Protein AF-A0A9E2MD10-F1 (afdb_monomer_lite)

Sequence (176 aa):
MKQNTCPLCGSKELKKFKKQSSDRITLGEKFFFEEVYFKCLVCHEAFDLLGETDRNYRIAEKKAQKKFVKKTIEELNKKNISMSFFERVFELPIRTLSRWKSGDFSFVSLALLRIVKTYPWLTDVAEHKFEEEFARDVLIQKVDHDVINTKAYNETSSIDYFFDSGREGGYQTVNG

pLDDT: mean 84.13, std 20.32, range [29.89, 97.5]

Radius of gyration: 29.65 Å; chains: 1; bounding box: 105×57×56 Å

Foldseek 3Di:
DPQQADPPPRDNQKDKDKDKDWDDDVVWDIWIFIDIWIAHPPPRDIDDSPCRRVVRVVVRVLVRLLVVLLVLQVVCVVVVCHPVLVCVLQVHPPCPSVCSNVSNDDPVRSVVSSVCSVPVCVSVCSNVVVDPVVVVVSVVVVVVVVVVVVVVVVVVVVPPPPDDDDDDDDDDDDDD

Structure (mmCIF, N/CA/C/O backbone):
data_AF-A0A9E2MD10-F1
#
_entry.id   AF-A0A9E2MD10-F1
#
loop_
_atom_site.group_PDB
_atom_site.id
_atom_site.type_symbol
_atom_site.label_atom_id
_atom_site.label_alt_id
_atom_site.label_comp_id
_atom_site.label_asym_id
_atom_site.label_entity_id
_atom_site.label_seq_id
_atom_site.pdbx_PDB_ins_code
_atom_site.Cartn_x
_atom_site.Cartn_y
_atom_site.Cartn_z
_atom_site.occupancy
_atom_site.B_iso_or_equiv
_atom_site.auth_seq_id
_atom_site.auth_comp_id
_atom_site.auth_asym_id
_atom_site.auth_atom_id
_atom_site.pdbx_PDB_model_num
ATOM 1 N N . MET A 1 1 ? -33.630 -1.429 13.714 1.00 46.69 1 MET A N 1
ATOM 2 C CA . MET A 1 1 ? -33.406 -2.699 14.448 1.00 46.69 1 MET A CA 1
ATOM 3 C C . MET A 1 1 ? -32.969 -2.372 15.870 1.00 46.69 1 MET A C 1
ATOM 5 O O . MET A 1 1 ? -32.236 -1.407 16.036 1.00 46.69 1 MET A O 1
ATOM 9 N N . LYS A 1 2 ? -33.475 -3.084 16.890 1.00 48.53 2 LYS A N 1
ATOM 10 C CA . LYS A 1 2 ? -33.201 -2.795 18.313 1.00 48.53 2 LYS A CA 1
ATOM 11 C C . LYS A 1 2 ? -31.701 -2.975 18.594 1.00 48.53 2 LYS A C 1
ATOM 13 O O . LYS A 1 2 ? -31.210 -4.092 18.611 1.00 48.53 2 LYS A O 1
ATOM 18 N N . GLN A 1 3 ? -30.988 -1.867 18.781 1.00 63.81 3 GLN A N 1
ATOM 19 C CA . GLN A 1 3 ? -29.521 -1.783 18.737 1.00 63.81 3 GLN A CA 1
ATOM 20 C C . GLN A 1 3 ? -28.767 -2.369 19.946 1.00 63.81 3 GLN A C 1
ATOM 22 O O . GLN A 1 3 ? -27.575 -2.146 20.029 1.00 63.81 3 GLN A O 1
ATOM 27 N N . ASN A 1 4 ? -29.397 -3.111 20.866 1.00 77.19 4 ASN A N 1
ATOM 28 C CA . ASN A 1 4 ? -28.750 -3.585 22.106 1.00 77.19 4 ASN A CA 1
ATOM 29 C C . ASN A 1 4 ? -29.278 -4.962 22.566 1.00 77.19 4 ASN A C 1
ATOM 31 O O . ASN A 1 4 ? -29.589 -5.155 23.741 1.00 77.19 4 ASN A O 1
ATOM 35 N N . THR A 1 5 ? -29.457 -5.916 21.652 1.00 89.88 5 THR A N 1
ATOM 36 C CA . THR A 1 5 ? -29.864 -7.291 22.003 1.00 89.88 5 THR A CA 1
ATOM 37 C C . THR A 1 5 ? -28.933 -8.308 21.369 1.00 89.88 5 THR A C 1
ATOM 39 O O . THR A 1 5 ? -28.502 -8.126 20.233 1.00 89.88 5 THR A O 1
ATOM 42 N N . CYS A 1 6 ? -28.649 -9.391 22.089 1.00 89.69 6 CYS A N 1
ATOM 43 C CA . CYS A 1 6 ? -27.896 -10.520 21.569 1.00 89.69 6 CYS A CA 1
ATOM 44 C C . CYS A 1 6 ? -28.627 -11.129 20.359 1.00 89.69 6 CYS A C 1
ATOM 46 O O . CYS A 1 6 ? -29.810 -11.456 20.488 1.00 89.69 6 CYS A O 1
ATOM 48 N N . PRO A 1 7 ? -27.951 -11.322 19.213 1.00 89.56 7 PRO A N 1
ATOM 49 C CA . PRO A 1 7 ? -28.573 -11.884 18.019 1.00 89.56 7 PRO A CA 1
ATOM 50 C C . PRO A 1 7 ? -28.932 -13.371 18.160 1.00 89.56 7 PRO A C 1
ATOM 52 O O . PRO A 1 7 ? -29.776 -13.846 17.411 1.00 89.56 7 PRO A O 1
ATOM 55 N N . LEU A 1 8 ? -28.334 -14.099 19.113 1.00 91.81 8 LEU A N 1
ATOM 56 C CA . LEU A 1 8 ? -28.617 -15.524 19.332 1.00 91.81 8 LEU A CA 1
ATOM 57 C C . LEU A 1 8 ? -29.720 -15.781 20.357 1.00 91.81 8 LEU A C 1
ATOM 59 O O . LEU A 1 8 ? -30.628 -16.557 20.089 1.00 91.81 8 LEU A O 1
ATOM 63 N N . CYS A 1 9 ? -29.644 -15.159 21.536 1.00 92.69 9 CYS A N 1
ATOM 64 C CA . CYS A 1 9 ? -30.574 -15.450 22.636 1.00 92.69 9 CYS A CA 1
ATOM 65 C C . CYS A 1 9 ? -31.560 -14.313 22.940 1.00 92.69 9 CYS A C 1
ATOM 67 O O . CYS A 1 9 ? -32.403 -14.450 23.822 1.00 92.69 9 CYS A O 1
ATOM 69 N N . GLY A 1 10 ? -31.441 -13.161 22.272 1.00 90.75 10 GLY A N 1
ATOM 70 C CA . GLY A 1 10 ? -32.307 -11.998 22.496 1.00 90.75 10 GLY A CA 1
ATOM 71 C C . GLY A 1 10 ? -32.056 -11.226 23.799 1.00 90.75 10 GLY A C 1
ATOM 72 O O . GLY A 1 10 ? -32.697 -10.196 24.019 1.00 90.75 10 GLY A O 1
ATOM 73 N N . SER A 1 11 ? -31.122 -11.665 24.654 1.00 91.88 11 SER A N 1
ATOM 74 C CA . SER A 1 11 ? -30.796 -10.982 25.915 1.00 91.88 11 SER A CA 1
ATOM 75 C C . SER A 1 11 ? -30.250 -9.567 25.690 1.00 91.88 11 SER A C 1
ATOM 77 O O . SER A 1 11 ? -29.524 -9.311 24.729 1.00 91.88 11 SER A O 1
ATOM 79 N N . LYS A 1 12 ? -30.566 -8.646 26.606 1.00 91.56 12 LYS A N 1
ATOM 80 C CA . LYS A 1 12 ? -30.019 -7.275 26.641 1.00 91.56 12 LYS A CA 1
ATOM 81 C C . LYS A 1 12 ? -28.730 -7.163 27.457 1.00 91.56 12 LYS A C 1
ATOM 83 O O . LYS A 1 12 ? -28.108 -6.105 27.476 1.00 91.56 12 LYS A O 1
ATOM 88 N N . GLU A 1 13 ? -28.332 -8.233 28.137 1.00 92.88 13 GLU A N 1
ATOM 89 C CA . GLU A 1 13 ? -27.143 -8.251 28.984 1.00 92.88 13 GLU A CA 1
ATOM 90 C C . GLU A 1 13 ? -25.888 -8.429 28.127 1.00 92.88 13 GLU A C 1
ATOM 92 O O . GLU A 1 13 ? -25.393 -9.539 27.915 1.00 92.88 13 GLU A O 1
ATOM 97 N N . LEU A 1 14 ? -25.402 -7.314 27.584 1.00 92.44 14 LEU A N 1
ATOM 98 C CA . LEU A 1 14 ? -24.211 -7.248 26.746 1.00 92.44 14 LEU A CA 1
ATOM 99 C C . LEU A 1 14 ? -23.111 -6.462 27.454 1.00 92.44 14 LEU A C 1
ATOM 101 O O . LEU A 1 14 ? -23.354 -5.388 28.004 1.00 92.44 14 LEU A O 1
ATOM 105 N N . LYS A 1 15 ? -21.876 -6.962 27.382 1.00 93.31 15 LYS A N 1
ATOM 106 C CA . LYS A 1 15 ? -20.685 -6.250 27.855 1.00 93.31 15 LYS A CA 1
ATOM 107 C C . LYS A 1 15 ? -19.740 -5.988 26.687 1.00 93.31 15 LYS A C 1
ATOM 109 O O . LYS A 1 15 ? -19.416 -6.909 25.941 1.00 93.31 15 LYS A O 1
ATOM 114 N N . LYS A 1 16 ? -19.310 -4.733 26.530 1.00 93.06 16 LYS A N 1
ATOM 115 C CA . LYS A 1 16 ? -18.347 -4.310 25.503 1.00 93.06 16 LYS A CA 1
ATOM 116 C C . LYS A 1 16 ? -16.923 -4.641 25.951 1.00 93.06 16 LYS A C 1
ATOM 118 O O . LYS A 1 16 ? -16.549 -4.356 27.088 1.00 93.06 16 LYS A O 1
ATOM 123 N N . PHE A 1 17 ? -16.137 -5.196 25.041 1.00 93.69 17 PHE A N 1
ATOM 124 C CA . PHE A 1 17 ? -14.723 -5.496 25.214 1.00 93.69 17 PHE A CA 1
ATOM 125 C C . PHE A 1 17 ? -13.910 -4.812 24.121 1.00 93.69 17 PHE A C 1
ATOM 127 O O . PHE A 1 17 ? -14.398 -4.556 23.018 1.00 93.69 17 PHE A O 1
ATOM 134 N N . LYS A 1 18 ? -12.662 -4.506 24.466 1.00 95.50 18 LYS A N 1
ATOM 135 C CA . LYS A 1 18 ? -11.672 -3.912 23.576 1.00 95.50 18 LYS A CA 1
ATOM 136 C C . LYS A 1 18 ? -10.390 -4.711 23.690 1.00 95.50 18 LYS A C 1
ATOM 138 O O . LYS A 1 18 ? -9.976 -5.046 24.801 1.00 95.50 18 LYS A O 1
ATOM 143 N N . LYS A 1 19 ? -9.764 -5.003 22.561 1.00 95.44 19 LYS A N 1
ATOM 144 C CA . LYS A 1 19 ? -8.481 -5.696 22.504 1.00 95.44 19 LYS A CA 1
ATOM 145 C C . LYS A 1 19 ? -7.611 -5.037 21.449 1.00 95.44 19 LYS A C 1
ATOM 147 O O . LYS A 1 19 ? -8.076 -4.719 20.362 1.00 95.44 19 LYS A O 1
ATOM 152 N N . GLN A 1 20 ? -6.342 -4.826 21.769 1.00 97.19 20 GLN A N 1
ATOM 153 C CA . GLN A 1 20 ? -5.381 -4.366 20.780 1.00 97.19 20 GLN A CA 1
ATOM 154 C C . GLN A 1 20 ? -4.878 -5.562 19.971 1.00 97.19 20 GLN A C 1
ATOM 156 O O . GLN A 1 20 ? -4.409 -6.547 20.541 1.00 97.19 20 GLN A O 1
ATOM 161 N N . SER A 1 21 ? -4.957 -5.447 18.651 1.00 96.81 21 SER A N 1
ATOM 162 C CA . SER A 1 21 ? -4.451 -6.433 17.701 1.00 96.81 21 SER A CA 1
ATOM 163 C C . SER A 1 21 ? -3.491 -5.782 16.714 1.00 96.81 21 SER A C 1
ATOM 165 O O . SER A 1 21 ? -3.384 -4.555 16.617 1.00 96.81 21 SER A O 1
ATOM 167 N N . SER A 1 22 ? -2.745 -6.617 15.997 1.00 97.25 22 SER A N 1
ATOM 168 C CA . SER A 1 22 ? -1.786 -6.171 14.993 1.00 97.25 22 SER A CA 1
ATOM 169 C C . SER A 1 22 ? -1.826 -7.056 13.763 1.00 97.25 22 SER A C 1
ATOM 171 O O . SER A 1 22 ? -1.976 -8.268 13.894 1.00 97.25 22 SER A O 1
ATOM 173 N N . ASP A 1 23 ? -1.580 -6.459 12.607 1.00 96.94 23 ASP A N 1
ATOM 174 C CA . ASP A 1 23 ? -1.443 -7.151 11.329 1.00 96.94 23 ASP A CA 1
ATOM 175 C C . ASP A 1 23 ? -0.308 -6.503 10.509 1.00 96.94 23 ASP A C 1
ATOM 177 O O . ASP A 1 23 ? 0.359 -5.573 10.976 1.00 96.94 23 ASP A O 1
ATOM 181 N N . ARG A 1 24 ? -0.014 -7.008 9.310 1.00 95.62 24 ARG A N 1
ATOM 182 C CA . ARG A 1 24 ? 1.011 -6.466 8.412 1.00 95.62 24 ARG A CA 1
ATOM 183 C C . ARG A 1 24 ? 0.500 -6.393 6.981 1.00 95.62 24 ARG A C 1
ATOM 185 O O . ARG A 1 24 ? -0.137 -7.312 6.484 1.00 95.62 24 ARG A O 1
ATOM 192 N N . ILE A 1 25 ? 0.877 -5.332 6.278 1.00 94.38 25 ILE A N 1
ATOM 193 C CA . ILE A 1 25 ? 0.687 -5.265 4.827 1.00 94.38 25 ILE A CA 1
ATOM 194 C C . ILE A 1 25 ? 1.871 -5.929 4.108 1.00 94.38 25 ILE A C 1
ATOM 196 O O . ILE A 1 25 ? 3.004 -5.895 4.592 1.00 94.38 25 ILE A O 1
ATOM 200 N N . THR A 1 26 ? 1.639 -6.488 2.920 1.00 92.81 26 THR A N 1
ATOM 201 C CA . THR A 1 26 ? 2.698 -7.062 2.072 1.00 92.81 26 THR A CA 1
ATOM 202 C C . THR A 1 26 ? 3.807 -6.038 1.805 1.00 92.81 26 THR A C 1
ATOM 204 O O . THR A 1 26 ? 3.517 -4.940 1.319 1.00 92.81 26 THR A O 1
ATOM 207 N N . LEU A 1 27 ? 5.060 -6.407 2.110 1.00 90.62 27 LEU A N 1
ATOM 208 C CA . LEU A 1 27 ? 6.274 -5.573 2.001 1.00 90.62 27 LEU A CA 1
ATOM 209 C C . LEU A 1 27 ? 6.265 -4.270 2.825 1.00 90.62 27 LEU A C 1
ATOM 211 O O . LEU A 1 27 ? 7.115 -3.402 2.616 1.00 90.62 27 LEU A O 1
ATOM 215 N N . GLY A 1 28 ? 5.320 -4.111 3.753 1.00 89.00 28 GLY A N 1
ATOM 216 C CA . GLY A 1 28 ? 5.254 -2.950 4.632 1.00 89.00 28 GLY A CA 1
ATOM 217 C C . GLY A 1 28 ? 5.392 -3.304 6.104 1.00 89.00 28 GLY A C 1
ATOM 218 O O . GLY A 1 28 ? 5.697 -4.429 6.495 1.00 89.00 28 GLY A O 1
ATOM 219 N N . GLU A 1 29 ? 5.205 -2.284 6.930 1.00 89.56 29 GLU A N 1
ATOM 220 C CA . GLU A 1 29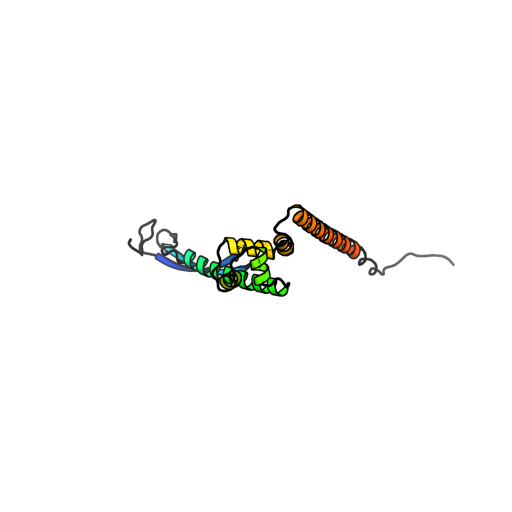 ? 5.365 -2.386 8.375 1.00 89.56 29 GLU A CA 1
ATOM 221 C C . GLU A 1 29 ? 4.117 -2.993 9.029 1.00 89.56 29 GLU A C 1
ATOM 223 O O . GLU A 1 29 ? 3.011 -2.937 8.479 1.00 89.56 29 GLU A O 1
ATOM 228 N N . LYS A 1 30 ? 4.299 -3.557 10.230 1.00 95.62 30 LYS A N 1
ATOM 229 C CA . LYS A 1 30 ? 3.174 -3.941 11.086 1.00 95.62 30 LYS A CA 1
ATOM 230 C C . LYS A 1 30 ? 2.345 -2.707 11.439 1.00 95.62 30 LYS A C 1
ATOM 232 O O . LYS A 1 30 ? 2.894 -1.635 11.698 1.00 95.62 30 LYS A O 1
ATOM 237 N N . PHE A 1 31 ? 1.034 -2.880 11.498 1.00 97.25 31 PHE A N 1
ATOM 238 C CA . PHE A 1 31 ? 0.098 -1.877 11.982 1.00 97.25 31 PHE A CA 1
ATOM 239 C C . PHE A 1 31 ? -0.778 -2.455 13.088 1.00 97.25 31 PHE A C 1
ATOM 241 O O . PHE A 1 31 ? -0.934 -3.667 13.208 1.00 97.25 31 PHE A O 1
ATOM 248 N N . PHE A 1 32 ? -1.326 -1.567 13.911 1.00 97.38 32 PHE A N 1
ATOM 249 C CA . PHE A 1 32 ? -2.115 -1.918 15.086 1.00 97.38 32 PHE A CA 1
ATOM 250 C C . PHE A 1 32 ? -3.519 -1.339 14.954 1.00 97.38 32 PHE A C 1
ATOM 252 O O . PHE A 1 32 ? -3.684 -0.234 14.431 1.00 97.38 32 PHE A O 1
ATOM 259 N N . PHE A 1 33 ? -4.511 -2.069 15.450 1.00 97.38 33 PHE A N 1
ATOM 260 C CA . PHE A 1 33 ? -5.909 -1.652 15.474 1.00 97.38 33 PHE A CA 1
ATOM 261 C C . PHE A 1 33 ? -6.601 -2.182 16.737 1.00 97.38 33 PHE A C 1
ATOM 263 O O . PHE A 1 33 ? -6.117 -3.109 17.387 1.00 97.38 33 PHE A O 1
ATOM 270 N N . GLU A 1 34 ? -7.711 -1.550 17.112 1.00 97.00 34 GLU A N 1
ATOM 271 C CA . GLU A 1 34 ? -8.535 -1.971 18.246 1.00 97.00 34 GLU A CA 1
ATOM 272 C C . GLU A 1 34 ? -9.676 -2.862 17.739 1.00 97.00 34 GLU A C 1
ATOM 274 O O . GLU A 1 34 ? -10.526 -2.409 16.970 1.00 97.00 34 GLU A O 1
ATOM 279 N N . GLU A 1 35 ? -9.687 -4.117 18.179 1.00 95.25 35 GLU A N 1
ATOM 280 C CA . GLU A 1 35 ? -10.831 -5.020 18.076 1.00 95.25 35 GLU A CA 1
ATOM 281 C C . GLU A 1 35 ? -11.864 -4.627 19.124 1.00 95.25 35 GLU A C 1
ATOM 283 O O . GLU A 1 35 ? -11.563 -4.531 20.318 1.00 95.25 35 GLU A O 1
ATOM 288 N N . VAL A 1 36 ? -13.093 -4.427 18.669 1.00 94.31 36 VAL A N 1
ATOM 289 C CA . VAL A 1 36 ? -14.233 -4.056 19.491 1.00 94.31 36 VAL A CA 1
ATOM 290 C C . VAL A 1 36 ? -15.328 -5.090 19.289 1.00 94.31 36 VAL A C 1
ATOM 292 O O . VAL A 1 36 ? -15.845 -5.258 18.188 1.00 94.31 36 VAL A O 1
ATOM 295 N N . TYR A 1 37 ? -15.701 -5.772 20.366 1.00 92.62 37 TYR A N 1
ATOM 296 C CA . TYR A 1 37 ? -16.746 -6.789 20.332 1.00 92.62 37 TYR A CA 1
ATOM 297 C C . TYR A 1 37 ? -17.587 -6.751 21.605 1.00 92.62 37 TYR A C 1
ATOM 299 O O . TYR A 1 37 ? -17.166 -6.261 22.655 1.00 92.62 37 TYR A O 1
ATOM 307 N N . PHE A 1 38 ? -18.801 -7.272 21.509 1.00 92.50 38 PHE A N 1
ATOM 308 C CA . PHE A 1 38 ? -19.720 -7.433 22.625 1.00 92.50 38 PHE A CA 1
ATOM 309 C C . PHE A 1 38 ? -19.794 -8.907 22.986 1.00 92.50 38 PHE A C 1
ATOM 311 O O . PHE A 1 38 ? -19.857 -9.747 22.095 1.00 92.50 38 PHE A O 1
ATOM 318 N N . LYS A 1 39 ? -19.810 -9.219 24.283 1.00 94.12 39 LYS A N 1
ATOM 319 C CA . LYS A 1 39 ? -20.102 -10.564 24.783 1.00 94.12 39 LYS A CA 1
ATOM 320 C C . LYS A 1 39 ? -21.451 -10.566 25.487 1.00 94.12 39 LYS A C 1
ATOM 322 O O . LYS A 1 39 ? -21.694 -9.705 26.338 1.00 94.12 39 LYS A O 1
ATOM 327 N N . CYS A 1 40 ? -22.312 -11.525 25.164 1.00 93.88 40 CYS A N 1
ATOM 328 C CA . CYS A 1 40 ? -23.541 -11.743 25.918 1.00 93.88 40 CYS A CA 1
ATOM 329 C C . CYS A 1 40 ? -23.224 -12.386 27.274 1.00 93.88 40 CYS A C 1
ATOM 331 O O . CYS A 1 40 ? -22.485 -13.365 27.344 1.00 93.88 40 CYS A O 1
ATOM 333 N N . LEU A 1 41 ? -23.785 -11.865 28.364 1.00 94.31 41 LEU A N 1
ATOM 334 C CA . LEU A 1 41 ? -23.593 -12.451 29.695 1.00 94.31 41 LEU A CA 1
ATOM 335 C C . LEU A 1 41 ? -24.438 -13.715 29.914 1.00 94.31 41 LEU A C 1
ATOM 337 O O . LEU A 1 41 ? -24.095 -14.509 30.780 1.00 94.31 41 LEU A O 1
ATOM 341 N N . VAL A 1 42 ? -25.471 -13.929 29.090 1.00 94.81 42 VAL A N 1
ATOM 342 C CA . VAL A 1 42 ? -26.386 -15.078 29.187 1.00 94.81 42 VAL A CA 1
ATOM 343 C C . VAL A 1 42 ? -25.921 -16.265 28.342 1.00 94.81 42 VAL A C 1
ATOM 345 O O . VAL A 1 42 ? -25.760 -17.357 28.867 1.00 94.81 42 VAL A O 1
ATOM 348 N N . CYS A 1 43 ? -25.699 -16.077 27.035 1.00 93.88 43 CYS A N 1
ATOM 349 C CA . CYS A 1 43 ? -25.279 -17.172 26.141 1.00 93.88 43 CYS A CA 1
ATOM 350 C C . CYS A 1 43 ? -23.780 -17.173 25.819 1.00 93.88 43 CYS A C 1
ATOM 352 O O . CYS A 1 43 ? -23.321 -18.025 25.069 1.00 93.88 43 CYS A O 1
ATOM 354 N N . HIS A 1 44 ? -23.020 -16.210 26.347 1.00 92.50 44 HIS A N 1
ATOM 355 C CA . HIS A 1 44 ? -21.568 -16.085 26.169 1.00 92.50 44 HIS A CA 1
ATOM 356 C C . HIS A 1 44 ? -21.054 -15.840 24.748 1.00 92.50 44 HIS A C 1
ATOM 358 O O . HIS A 1 44 ? -19.840 -15.692 24.589 1.00 92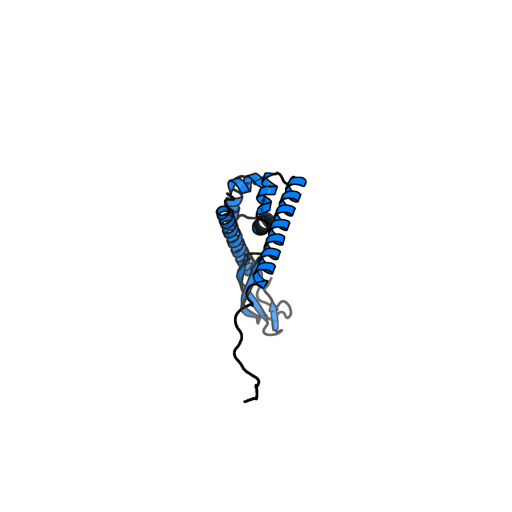.50 44 HIS A O 1
ATOM 364 N N . GLU A 1 45 ? -21.935 -15.687 23.758 1.00 92.56 45 GLU A N 1
ATOM 365 C CA . GLU A 1 45 ? -21.517 -15.364 22.396 1.00 92.56 45 GLU A CA 1
ATOM 366 C C . GLU A 1 45 ? -20.800 -14.013 22.323 1.00 92.56 45 GLU A C 1
ATOM 368 O O . GLU A 1 45 ? -21.258 -13.032 22.925 1.00 92.56 45 GLU A O 1
ATOM 373 N N . ALA A 1 46 ? -19.718 -13.962 21.540 1.00 91.19 46 ALA A N 1
ATOM 374 C CA . ALA A 1 46 ? -19.037 -12.741 21.137 1.00 91.19 46 ALA A CA 1
ATOM 375 C C . ALA A 1 46 ? -19.403 -12.329 19.699 1.00 91.19 46 ALA A C 1
ATOM 377 O O . ALA A 1 46 ? -19.371 -13.147 18.788 1.00 91.19 46 ALA A O 1
ATOM 378 N N . PHE A 1 47 ? -19.709 -11.052 19.478 1.00 88.50 47 PHE A N 1
ATOM 379 C CA . PHE A 1 47 ? -20.029 -10.519 18.148 1.00 88.50 47 PHE A CA 1
ATOM 380 C C . PHE A 1 47 ? -19.703 -9.022 18.046 1.00 88.50 47 PHE A C 1
ATOM 382 O O . PHE A 1 47 ? -19.742 -8.295 19.042 1.00 88.50 47 PHE A O 1
ATOM 389 N N . ASP A 1 48 ? -19.395 -8.543 16.838 1.00 87.19 48 ASP A N 1
ATOM 390 C CA . ASP A 1 48 ? -19.252 -7.110 16.553 1.00 87.19 48 ASP A CA 1
ATOM 391 C C . ASP A 1 48 ? -20.604 -6.538 16.116 1.00 87.19 48 ASP A C 1
ATOM 393 O O . ASP A 1 48 ? -21.073 -6.752 15.001 1.00 87.19 48 ASP A O 1
ATOM 397 N N . LEU A 1 49 ? -21.257 -5.827 17.033 1.00 81.75 49 LEU A N 1
ATOM 398 C CA . LEU A 1 49 ? -22.595 -5.282 16.821 1.00 81.75 49 LEU A CA 1
ATOM 399 C C . LEU A 1 49 ? -22.612 -4.087 15.856 1.00 81.75 49 LEU A C 1
ATOM 401 O O . LEU A 1 49 ? -23.637 -3.820 15.232 1.00 81.75 49 LEU A O 1
ATOM 405 N N . LEU A 1 50 ? -21.506 -3.343 15.772 1.00 84.56 50 LEU A N 1
ATOM 406 C CA . LEU A 1 50 ? -21.442 -2.043 15.094 1.00 84.56 50 LEU A CA 1
ATOM 407 C C . LEU A 1 50 ? -20.425 -2.011 13.942 1.00 84.56 50 LEU A C 1
ATOM 409 O O . LEU A 1 50 ? -20.267 -0.969 13.305 1.00 84.56 50 LEU A O 1
ATOM 413 N N . GLY A 1 51 ? -19.738 -3.124 13.669 1.00 88.75 51 GLY A N 1
ATOM 414 C CA . GLY A 1 51 ? -18.650 -3.187 12.690 1.00 88.75 51 GLY A CA 1
ATOM 415 C C . GLY A 1 51 ? -17.469 -2.287 13.071 1.00 88.75 51 GLY A C 1
ATOM 416 O O . GLY A 1 51 ? -16.752 -1.791 12.197 1.00 88.75 51 GLY A O 1
ATOM 417 N N . GLU A 1 52 ? -17.301 -2.001 14.367 1.00 91.81 52 GLU A N 1
ATOM 418 C CA . GLU A 1 52 ? -16.239 -1.124 14.867 1.00 91.81 52 GLU A CA 1
ATOM 419 C C . GLU A 1 52 ? -14.860 -1.730 14.575 1.00 91.81 52 GLU A C 1
ATOM 421 O O . GLU A 1 52 ? -13.945 -0.999 14.192 1.00 91.81 52 GLU A O 1
ATOM 426 N N . THR A 1 53 ? -14.724 -3.056 14.676 1.00 93.50 53 THR A N 1
ATOM 427 C CA . THR A 1 53 ? -13.469 -3.764 14.392 1.00 93.50 53 THR A CA 1
ATOM 428 C C . THR A 1 53 ? -13.065 -3.601 12.934 1.00 93.50 53 THR A C 1
ATOM 430 O O . THR A 1 53 ? -11.957 -3.145 12.652 1.00 93.50 53 THR A O 1
ATOM 433 N N . ASP A 1 54 ? -13.977 -3.883 12.002 1.00 94.38 54 ASP A N 1
ATOM 434 C CA . ASP A 1 54 ? -13.720 -3.760 10.563 1.00 94.38 54 ASP A CA 1
ATOM 435 C C . ASP A 1 54 ? -13.372 -2.322 10.173 1.00 94.38 54 ASP A C 1
ATOM 437 O O . ASP A 1 54 ? -12.463 -2.072 9.374 1.00 94.38 54 ASP A O 1
ATOM 441 N N . ARG A 1 55 ? -14.074 -1.346 10.759 1.00 95.38 55 ARG A N 1
ATOM 442 C CA . ARG A 1 55 ? -13.784 0.072 10.541 1.00 95.38 55 ARG A CA 1
ATOM 443 C C . ARG A 1 55 ? -12.388 0.435 11.045 1.00 95.38 55 ARG A C 1
ATOM 445 O O . ARG A 1 55 ? -11.633 1.083 10.315 1.00 95.38 55 ARG A O 1
ATOM 452 N N . ASN A 1 56 ? -12.040 0.023 12.262 1.00 96.50 56 ASN A N 1
ATOM 453 C CA . ASN A 1 56 ? -10.734 0.289 12.863 1.00 96.50 56 ASN A CA 1
ATOM 454 C C . ASN A 1 56 ? -9.607 -0.366 12.058 1.00 96.50 56 ASN A C 1
ATOM 456 O O . ASN A 1 56 ? -8.596 0.287 11.785 1.00 96.50 56 ASN A O 1
ATOM 460 N N . TYR A 1 57 ? -9.811 -1.611 11.620 1.00 96.75 57 TYR A N 1
ATOM 461 C CA . TYR A 1 57 ? -8.889 -2.336 10.752 1.00 96.75 57 TYR A CA 1
ATOM 462 C C . TYR A 1 57 ? -8.628 -1.564 9.459 1.00 96.75 57 TYR A C 1
ATOM 464 O O . TYR A 1 57 ? -7.486 -1.214 9.176 1.00 96.75 57 TYR A O 1
ATOM 472 N N . ARG A 1 58 ? -9.681 -1.206 8.710 1.00 96.00 58 ARG A N 1
ATOM 473 C CA . ARG A 1 58 ? -9.548 -0.514 7.414 1.00 96.00 58 ARG A CA 1
ATOM 474 C C . ARG A 1 58 ? -8.855 0.842 7.541 1.00 96.00 58 ARG A C 1
ATOM 476 O O . ARG A 1 58 ? -8.061 1.213 6.678 1.00 96.00 58 ARG A O 1
ATOM 483 N N . ILE A 1 59 ? -9.127 1.590 8.613 1.00 96.50 59 ILE A N 1
ATOM 484 C CA . ILE A 1 59 ? -8.449 2.867 8.882 1.00 96.50 59 ILE A CA 1
ATOM 485 C C . ILE A 1 59 ? -6.952 2.636 9.128 1.00 96.50 59 ILE A C 1
ATOM 487 O O . ILE A 1 59 ? -6.113 3.338 8.550 1.00 96.50 59 ILE A O 1
ATOM 491 N N . ALA A 1 60 ? -6.611 1.659 9.970 1.00 97.50 60 ALA A N 1
ATOM 492 C CA . ALA A 1 60 ? -5.226 1.342 10.294 1.00 97.50 60 ALA A CA 1
ATOM 493 C C . ALA A 1 60 ? -4.463 0.803 9.073 1.00 97.50 60 ALA A C 1
ATOM 495 O O . ALA A 1 60 ? -3.353 1.261 8.787 1.00 97.50 60 ALA A O 1
ATOM 496 N N . GLU A 1 61 ? -5.091 -0.081 8.299 1.00 96.75 61 GLU A N 1
ATOM 497 C CA . GLU A 1 61 ? -4.554 -0.637 7.061 1.00 96.75 61 GLU A CA 1
ATOM 498 C C . GLU A 1 61 ? -4.288 0.471 6.030 1.00 96.75 61 GLU A C 1
ATOM 500 O O . GLU A 1 61 ? -3.171 0.595 5.523 1.00 96.75 61 GLU A O 1
ATOM 505 N N . LYS A 1 62 ? -5.264 1.354 5.768 1.00 95.50 62 LYS A N 1
ATOM 506 C CA . LYS A 1 62 ? -5.107 2.478 4.825 1.00 95.50 62 LYS A CA 1
ATOM 507 C C . LYS A 1 62 ? -3.961 3.406 5.243 1.00 95.50 62 LYS A C 1
ATOM 509 O O . LYS A 1 62 ? -3.202 3.884 4.393 1.00 95.50 62 LYS A O 1
ATOM 514 N N . LYS A 1 63 ? -3.792 3.646 6.549 1.00 96.12 63 LYS A N 1
ATOM 515 C CA . LYS A 1 63 ? -2.675 4.436 7.092 1.00 96.12 63 LYS A CA 1
ATOM 516 C C . LYS A 1 63 ? -1.330 3.743 6.859 1.00 96.12 63 LYS A C 1
ATOM 518 O O . LYS A 1 63 ? -0.374 4.405 6.447 1.00 96.12 63 LYS A O 1
ATOM 523 N N . ALA A 1 64 ? -1.260 2.430 7.072 1.00 96.88 64 ALA A N 1
ATOM 524 C CA . ALA A 1 64 ? -0.066 1.632 6.806 1.00 96.88 64 ALA A CA 1
ATOM 525 C C . ALA A 1 64 ? 0.299 1.641 5.312 1.00 96.88 64 ALA A C 1
ATOM 527 O O . ALA A 1 64 ? 1.447 1.911 4.956 1.00 96.88 64 ALA A O 1
ATOM 528 N N . GLN A 1 65 ? -0.687 1.447 4.432 1.00 96.81 65 GLN A N 1
ATOM 529 C CA . GLN A 1 65 ? -0.517 1.512 2.979 1.00 96.81 65 GLN A CA 1
ATOM 530 C C . GLN A 1 65 ? -0.001 2.889 2.537 1.00 96.81 65 GLN A C 1
ATOM 532 O O . GLN A 1 65 ? 0.965 2.971 1.780 1.00 96.81 65 GLN A O 1
ATOM 537 N N . LYS A 1 66 ? -0.560 3.987 3.069 1.00 96.56 66 LYS A N 1
ATOM 538 C CA . LYS A 1 66 ? -0.083 5.350 2.774 1.00 96.56 66 LYS A CA 1
ATOM 539 C C . LYS A 1 66 ? 1.378 5.553 3.181 1.00 96.56 66 LYS A C 1
ATOM 541 O O . LYS A 1 66 ? 2.145 6.159 2.432 1.00 96.56 66 LYS A O 1
ATOM 546 N N . LYS A 1 67 ? 1.785 5.024 4.341 1.00 96.44 67 LYS A N 1
ATOM 547 C CA . LYS A 1 67 ? 3.187 5.062 4.784 1.00 96.44 67 LYS A CA 1
ATOM 548 C C . LYS A 1 67 ? 4.092 4.269 3.837 1.00 96.44 67 LYS A C 1
ATOM 550 O O . LYS A 1 67 ? 5.140 4.778 3.446 1.00 96.44 67 LYS A O 1
ATOM 555 N N . PHE A 1 68 ? 3.668 3.072 3.428 1.00 97.00 68 PHE A N 1
ATOM 556 C CA . PHE A 1 68 ? 4.393 2.239 2.466 1.00 97.00 68 PHE A CA 1
ATOM 557 C C . PHE A 1 68 ? 4.592 2.940 1.118 1.00 97.00 68 PHE A C 1
ATOM 559 O O . PHE A 1 68 ? 5.716 2.970 0.617 1.00 97.00 68 PHE A O 1
ATOM 566 N N . VAL A 1 69 ? 3.539 3.544 0.558 1.00 97.38 69 VAL A N 1
ATOM 567 C CA . VAL A 1 69 ? 3.605 4.281 -0.715 1.00 97.38 69 VAL A CA 1
ATOM 568 C C . VAL A 1 69 ? 4.603 5.428 -0.619 1.00 97.38 69 VAL A C 1
ATOM 570 O O . VAL A 1 69 ? 5.520 5.517 -1.433 1.00 97.38 69 VAL A O 1
ATOM 573 N N . LYS A 1 70 ? 4.470 6.271 0.414 1.00 96.44 70 LYS A N 1
ATOM 574 C CA . LYS A 1 70 ? 5.362 7.416 0.625 1.00 96.44 70 LYS A CA 1
ATOM 575 C C . LYS A 1 70 ? 6.825 6.978 0.710 1.00 96.44 70 LYS A C 1
ATOM 577 O O . LYS A 1 70 ? 7.661 7.518 -0.010 1.00 96.44 70 LYS A O 1
ATOM 582 N N . LYS A 1 71 ? 7.107 5.982 1.553 1.00 96.06 71 LYS A N 1
ATOM 583 C CA . LYS A 1 71 ? 8.456 5.452 1.766 1.00 96.06 71 LYS A CA 1
ATOM 584 C C . LYS A 1 71 ? 9.035 4.858 0.482 1.00 96.06 71 LYS A C 1
ATOM 586 O O . LYS A 1 71 ? 10.171 5.148 0.139 1.00 96.06 71 LYS A O 1
ATOM 591 N N . THR A 1 72 ? 8.246 4.076 -0.250 1.00 96.50 72 THR A N 1
ATOM 592 C CA . THR A 1 72 ? 8.695 3.427 -1.489 1.00 96.50 72 THR A CA 1
ATOM 593 C C . THR A 1 72 ? 9.023 4.451 -2.572 1.00 96.50 72 THR A C 1
ATOM 595 O O . THR A 1 72 ? 10.080 4.365 -3.181 1.00 96.50 72 THR A O 1
ATOM 598 N N . ILE A 1 73 ? 8.185 5.474 -2.764 1.00 95.94 73 ILE A N 1
ATOM 599 C CA . ILE A 1 73 ? 8.476 6.557 -3.718 1.00 95.94 73 ILE A CA 1
ATOM 600 C C . ILE A 1 73 ? 9.745 7.330 -3.309 1.00 95.94 73 ILE A C 1
ATOM 602 O O . ILE A 1 73 ? 10.553 7.705 -4.155 1.00 95.94 73 ILE A O 1
ATOM 606 N N . GLU A 1 74 ? 9.951 7.569 -2.012 1.00 95.12 74 GLU A N 1
ATOM 607 C CA . GLU A 1 74 ? 11.167 8.220 -1.507 1.00 95.12 74 GLU A CA 1
ATOM 608 C C . GLU A 1 74 ? 12.424 7.361 -1.708 1.00 95.12 74 GLU A C 1
ATOM 610 O O . GLU A 1 74 ? 13.477 7.894 -2.044 1.00 95.12 74 GLU A O 1
ATOM 615 N N . GLU A 1 75 ? 12.319 6.042 -1.556 1.00 94.56 75 GLU A N 1
ATOM 616 C CA . GLU A 1 75 ? 13.400 5.097 -1.855 1.00 94.56 75 GLU A CA 1
ATOM 617 C C . GLU A 1 75 ? 13.730 5.041 -3.353 1.00 94.56 75 GLU A C 1
ATOM 619 O O . GLU A 1 75 ? 14.907 5.004 -3.701 1.00 94.56 75 GLU A O 1
ATOM 624 N N . LEU A 1 76 ? 12.727 5.084 -4.238 1.00 92.81 76 LEU A N 1
ATOM 625 C CA . LEU A 1 76 ? 12.948 5.145 -5.689 1.00 92.81 76 LEU A CA 1
ATOM 626 C C . LEU A 1 76 ? 13.715 6.412 -6.084 1.00 92.81 76 LEU A C 1
ATOM 628 O O . LEU A 1 76 ? 14.718 6.322 -6.787 1.00 92.81 76 LEU A O 1
ATOM 632 N N . ASN A 1 77 ? 13.334 7.570 -5.534 1.00 91.25 77 ASN A N 1
ATOM 633 C CA . ASN A 1 77 ? 14.064 8.818 -5.773 1.00 91.25 77 ASN A CA 1
ATOM 634 C C . ASN A 1 77 ? 15.533 8.731 -5.318 1.00 91.25 77 ASN A C 1
ATOM 636 O O . ASN A 1 77 ? 16.412 9.257 -5.993 1.00 91.25 77 ASN A O 1
ATOM 640 N N . LYS A 1 78 ? 15.822 8.040 -4.203 1.00 92.94 78 LYS A N 1
ATOM 641 C CA . LYS A 1 78 ? 17.205 7.801 -3.740 1.00 92.94 78 LYS A CA 1
ATOM 642 C C . LYS A 1 78 ? 18.006 6.890 -4.675 1.00 92.94 78 LYS A C 1
ATOM 644 O O . LYS A 1 78 ? 19.228 6.929 -4.641 1.00 92.94 78 LYS A O 1
ATOM 649 N N . LYS A 1 79 ? 17.330 6.083 -5.496 1.00 90.06 79 LYS A N 1
ATOM 650 C CA . LYS A 1 79 ? 17.924 5.240 -6.544 1.00 90.06 79 LYS A CA 1
ATOM 651 C C . LYS A 1 79 ? 17.967 5.944 -7.909 1.00 90.06 79 LYS A C 1
ATOM 653 O O . LYS A 1 79 ? 18.035 5.273 -8.928 1.00 90.06 79 LYS A O 1
ATOM 658 N N . ASN A 1 80 ? 17.896 7.279 -7.937 1.00 90.00 80 ASN A N 1
ATOM 659 C CA . ASN A 1 80 ? 17.851 8.108 -9.150 1.00 90.00 80 ASN A CA 1
ATOM 660 C C . ASN A 1 80 ? 16.636 7.863 -10.068 1.00 90.00 80 ASN A C 1
ATOM 662 O O . ASN A 1 80 ? 16.590 8.375 -11.184 1.00 90.00 80 ASN A O 1
ATOM 666 N N . ILE A 1 81 ? 15.608 7.158 -9.589 1.00 92.19 81 ILE A N 1
ATOM 667 C CA . ILE A 1 81 ? 14.345 6.972 -10.307 1.00 92.19 81 ILE A CA 1
ATOM 668 C C . ILE A 1 81 ? 13.426 8.128 -9.908 1.00 92.19 81 ILE A C 1
ATOM 670 O O . ILE A 1 81 ? 12.734 8.072 -8.889 1.00 92.19 81 ILE A O 1
ATOM 674 N N . SER A 1 82 ? 13.459 9.209 -10.690 1.00 94.56 82 SER A N 1
ATOM 675 C CA . SER A 1 82 ? 12.609 10.378 -10.440 1.00 94.56 82 SER A CA 1
ATOM 676 C C . SER A 1 82 ? 11.128 10.068 -10.685 1.00 94.56 82 SER A C 1
ATOM 678 O O . SER A 1 82 ? 10.779 9.185 -11.471 1.00 94.56 82 SER A O 1
ATOM 680 N N . MET A 1 83 ? 10.229 10.828 -10.048 1.00 95.00 83 MET A N 1
ATOM 681 C CA . MET A 1 83 ? 8.787 10.652 -10.264 1.00 95.00 83 MET A CA 1
ATOM 682 C C . MET A 1 83 ? 8.384 10.865 -11.727 1.00 95.00 83 MET A C 1
ATOM 684 O O . MET A 1 83 ? 7.587 10.094 -12.242 1.00 95.00 83 MET A O 1
ATOM 688 N N . SER A 1 84 ? 8.942 11.875 -12.401 1.00 95.88 84 SER A N 1
ATOM 689 C CA . SER A 1 84 ? 8.650 12.152 -13.813 1.00 95.88 84 SER A CA 1
ATOM 690 C C . SER A 1 84 ? 9.154 11.039 -14.726 1.00 95.88 84 SER A C 1
ATOM 692 O O . SER A 1 84 ? 8.458 10.655 -15.662 1.00 95.88 84 SER A O 1
ATOM 694 N N . PHE A 1 85 ? 10.337 10.490 -14.438 1.00 96.31 85 PHE A N 1
ATOM 695 C CA . PHE A 1 85 ? 10.850 9.323 -15.145 1.00 96.31 85 PHE A CA 1
ATOM 696 C C . PHE A 1 85 ? 9.918 8.122 -14.966 1.00 96.31 85 PHE A C 1
ATOM 698 O O . PHE A 1 85 ? 9.510 7.534 -15.960 1.00 96.31 85 PHE A O 1
ATOM 705 N N . PHE A 1 86 ? 9.518 7.813 -13.728 1.00 97.00 86 PHE A N 1
ATOM 706 C CA . PHE A 1 86 ? 8.602 6.711 -13.432 1.00 97.00 86 PHE A CA 1
ATOM 707 C C . PHE A 1 86 ? 7.250 6.887 -14.137 1.00 97.00 86 PHE A C 1
ATOM 709 O O . PHE A 1 86 ? 6.743 5.949 -14.743 1.00 97.00 86 PHE A O 1
ATOM 716 N N . GLU A 1 87 ? 6.666 8.088 -14.080 1.00 97.31 87 GLU A N 1
ATOM 717 C CA . GLU A 1 87 ? 5.402 8.388 -14.763 1.00 97.31 87 GLU A CA 1
ATOM 718 C C . GLU A 1 87 ? 5.532 8.199 -16.277 1.00 97.31 87 GLU A C 1
ATOM 720 O O . GLU A 1 87 ? 4.658 7.597 -16.886 1.00 97.31 87 GLU A O 1
ATOM 725 N N . ARG A 1 88 ? 6.648 8.630 -16.875 1.00 96.94 88 ARG A N 1
ATOM 726 C CA . ARG A 1 88 ? 6.915 8.474 -18.309 1.00 96.94 88 ARG A CA 1
ATOM 727 C C . ARG A 1 88 ? 7.057 7.009 -18.727 1.00 96.94 88 ARG A C 1
ATOM 729 O O . ARG A 1 88 ? 6.404 6.608 -19.680 1.00 96.94 88 ARG A O 1
ATOM 736 N N . VAL A 1 89 ? 7.905 6.227 -18.053 1.00 96.81 89 VAL A N 1
ATOM 737 C CA . VAL A 1 89 ? 8.215 4.847 -18.487 1.00 96.81 89 VAL A CA 1
ATOM 738 C C . VAL A 1 89 ? 7.049 3.880 -18.272 1.00 96.81 89 VAL A C 1
ATOM 740 O O . VAL A 1 89 ? 6.923 2.908 -19.003 1.00 96.81 89 VAL A O 1
ATOM 743 N N . PHE A 1 90 ? 6.170 4.158 -17.305 1.00 96.69 90 PHE A N 1
ATOM 744 C CA . PHE A 1 90 ? 4.943 3.383 -17.078 1.00 96.69 90 PHE A CA 1
ATOM 745 C C . PHE A 1 90 ? 3.691 4.034 -17.687 1.00 96.69 90 PHE A C 1
ATOM 747 O O . PHE A 1 90 ? 2.580 3.630 -17.347 1.00 96.69 90 PHE A O 1
ATOM 754 N N . GLU A 1 91 ? 3.857 5.054 -18.536 1.00 96.75 91 GLU A N 1
ATOM 755 C CA . GLU A 1 91 ? 2.765 5.761 -19.224 1.00 96.75 91 GLU A CA 1
ATOM 756 C C . GLU A 1 91 ? 1.649 6.255 -18.280 1.00 96.75 91 GLU A C 1
ATOM 758 O O . GLU A 1 91 ? 0.461 6.280 -18.605 1.00 96.75 91 GLU A O 1
ATOM 763 N N . LEU A 1 92 ? 2.029 6.667 -17.069 1.00 96.94 92 LEU A N 1
ATOM 764 C CA . LEU A 1 92 ? 1.104 7.200 -16.079 1.00 96.94 92 LEU A CA 1
ATOM 765 C C . LEU A 1 92 ? 0.828 8.686 -16.347 1.00 96.94 92 LEU A C 1
ATOM 767 O O . LEU A 1 92 ? 1.736 9.434 -16.719 1.00 96.94 92 LEU A O 1
ATOM 771 N N . PRO A 1 93 ? -0.395 9.174 -16.066 1.00 96.75 93 PRO A N 1
ATOM 772 C CA . PRO A 1 93 ? -0.683 10.599 -16.126 1.00 96.75 93 PRO A CA 1
ATOM 773 C C . PRO A 1 93 ? 0.252 11.419 -15.230 1.00 96.75 93 PRO A C 1
ATOM 775 O O . PRO A 1 93 ? 0.641 10.986 -14.141 1.00 96.75 93 PRO A O 1
ATOM 778 N N . ILE A 1 94 ? 0.535 12.649 -15.646 1.00 94.81 94 ILE A N 1
ATOM 779 C CA . ILE A 1 94 ? 1.366 13.595 -14.893 1.00 94.81 94 ILE A CA 1
ATOM 780 C C . ILE A 1 94 ? 0.817 13.788 -13.467 1.00 94.81 94 ILE A C 1
ATOM 782 O O . ILE A 1 94 ? -0.388 13.963 -13.271 1.00 94.81 94 ILE A O 1
ATOM 786 N N . ARG A 1 95 ? 1.714 13.814 -12.469 1.00 94.94 95 ARG A N 1
ATOM 787 C CA . ARG A 1 95 ? 1.420 13.961 -11.022 1.00 94.94 95 ARG A CA 1
ATOM 788 C C . ARG A 1 95 ? 0.713 12.759 -10.383 1.00 94.94 95 ARG A C 1
ATOM 790 O O . ARG A 1 95 ? 0.279 12.863 -9.230 1.00 94.94 95 ARG A O 1
ATOM 797 N N . THR A 1 96 ? 0.617 11.621 -11.064 1.00 97.06 96 THR A N 1
ATOM 798 C CA . THR A 1 96 ? 0.088 10.375 -10.492 1.00 97.06 96 THR A CA 1
ATOM 799 C C . THR A 1 96 ? 0.850 9.957 -9.232 1.00 97.06 96 THR A C 1
ATOM 801 O O . THR A 1 96 ? 0.231 9.720 -8.193 1.00 97.06 96 THR A O 1
ATOM 804 N N . LEU A 1 97 ? 2.186 9.965 -9.251 1.00 96.12 97 LEU A N 1
ATOM 805 C CA . LEU A 1 97 ? 2.991 9.581 -8.086 1.00 96.12 97 LEU A CA 1
ATOM 806 C C . LEU A 1 97 ? 2.844 10.583 -6.934 1.00 96.12 97 LEU A C 1
ATOM 808 O O . LEU A 1 97 ? 2.827 10.193 -5.765 1.00 96.12 97 LEU A O 1
ATOM 812 N N . SER A 1 98 ? 2.669 11.869 -7.247 1.00 95.44 98 SER A N 1
ATOM 813 C CA . SER A 1 98 ? 2.399 12.908 -6.244 1.00 95.44 98 SER A CA 1
ATOM 814 C C . SER A 1 98 ? 1.054 12.685 -5.532 1.00 95.44 98 SER A C 1
ATOM 816 O O . SER A 1 98 ? 0.966 12.755 -4.298 1.00 95.44 98 SER A O 1
ATOM 818 N N . ARG A 1 99 ? 0.007 12.319 -6.286 1.00 96.62 99 ARG A N 1
ATOM 819 C CA . ARG A 1 99 ? -1.305 11.938 -5.732 1.00 96.62 99 ARG A CA 1
ATOM 820 C C . ARG A 1 99 ? -1.210 10.690 -4.861 1.00 96.62 99 ARG A C 1
ATOM 822 O O . ARG A 1 99 ? -1.699 10.694 -3.728 1.00 96.62 99 ARG A O 1
ATOM 829 N N . TRP A 1 100 ? -0.498 9.664 -5.327 1.00 97.12 100 TRP A N 1
ATOM 830 C CA . TRP A 1 100 ? -0.280 8.434 -4.562 1.00 97.12 100 TRP A CA 1
ATOM 831 C C . TRP A 1 100 ? 0.445 8.718 -3.246 1.00 97.12 100 TRP A C 1
ATOM 833 O O . TRP A 1 100 ? -0.008 8.285 -2.185 1.00 97.12 100 TRP A O 1
ATOM 843 N N . LYS A 1 101 ? 1.507 9.535 -3.279 1.00 93.56 101 LYS A N 1
ATOM 844 C CA . LYS A 1 101 ? 2.233 9.988 -2.081 1.00 93.56 101 LYS A CA 1
ATOM 845 C C . LYS A 1 101 ? 1.321 10.722 -1.086 1.00 93.56 101 LYS A C 1
ATOM 847 O O . LYS A 1 101 ? 1.502 10.601 0.128 1.00 93.56 101 LYS A O 1
ATOM 852 N N . SER A 1 102 ? 0.317 11.439 -1.588 1.00 93.31 102 SER A N 1
ATOM 853 C CA . SER A 1 102 ? -0.671 12.170 -0.782 1.00 93.31 102 SER A CA 1
ATOM 854 C C . SER A 1 102 ? -1.769 11.270 -0.193 1.00 93.31 102 SER A C 1
ATOM 856 O O . SER A 1 102 ? -2.431 11.654 0.777 1.00 93.31 102 SER A O 1
ATOM 858 N N . GLY A 1 103 ? -1.901 10.033 -0.678 1.00 92.75 103 GLY A N 1
ATOM 859 C CA . GLY A 1 103 ? -2.837 9.023 -0.173 1.00 92.75 103 GLY A CA 1
ATOM 860 C C . GLY A 1 103 ? -3.951 8.632 -1.146 1.00 92.75 103 GLY A C 1
ATOM 861 O O . GLY A 1 103 ? -4.777 7.790 -0.798 1.00 92.75 103 GLY A O 1
ATOM 862 N N . ASP A 1 104 ? -3.963 9.216 -2.343 1.00 95.25 104 ASP A N 1
ATOM 863 C CA . ASP A 1 104 ? -4.939 8.939 -3.395 1.00 95.25 104 ASP A CA 1
ATOM 864 C C . ASP A 1 104 ? -4.403 7.863 -4.349 1.00 95.25 104 ASP A C 1
ATOM 866 O O . ASP A 1 104 ? -4.008 8.144 -5.475 1.00 95.25 104 ASP A O 1
ATOM 870 N N . PHE A 1 105 ? -4.287 6.634 -3.844 1.00 95.94 105 PHE A N 1
ATOM 871 C CA . PHE A 1 105 ? -3.785 5.468 -4.575 1.00 95.94 105 PHE A CA 1
ATOM 872 C C . PHE A 1 105 ? -4.840 4.358 -4.638 1.00 95.94 105 PHE A C 1
ATOM 874 O O . PHE A 1 105 ? -5.632 4.177 -3.704 1.00 95.94 105 PHE A O 1
ATOM 881 N N . SER A 1 106 ? -4.810 3.582 -5.723 1.00 95.75 106 SER A N 1
ATOM 882 C CA . SER A 1 106 ? -5.642 2.392 -5.906 1.00 95.75 106 SER A CA 1
ATOM 883 C C . SER A 1 106 ? -4.891 1.115 -5.506 1.00 95.75 106 SER A C 1
ATOM 885 O O . SER A 1 106 ? -3.692 1.133 -5.214 1.00 95.75 106 SER A O 1
ATOM 887 N N . PHE A 1 107 ? -5.586 -0.024 -5.516 1.00 94.38 107 PHE A N 1
ATOM 888 C CA . PHE A 1 107 ? -4.942 -1.328 -5.327 1.00 94.38 107 PHE A CA 1
ATOM 889 C C . PHE A 1 107 ? -3.947 -1.658 -6.449 1.00 94.38 107 PHE A C 1
ATOM 891 O O . PHE A 1 107 ? -2.908 -2.258 -6.178 1.00 94.38 107 PHE A O 1
ATOM 898 N N . VAL A 1 108 ? -4.206 -1.196 -7.677 1.00 96.12 108 VAL A N 1
ATOM 899 C CA . VAL A 1 108 ? -3.281 -1.343 -8.812 1.00 96.12 108 VAL A CA 1
ATOM 900 C C . VAL A 1 108 ? -2.009 -0.526 -8.576 1.00 96.12 108 VAL A C 1
ATOM 902 O O . VAL A 1 108 ? -0.909 -1.036 -8.767 1.00 96.12 108 VAL A O 1
ATOM 905 N N . SER A 1 109 ? -2.138 0.700 -8.056 1.00 95.56 109 SER A N 1
ATOM 906 C CA . SER A 1 109 ? -0.992 1.529 -7.659 1.00 95.56 109 SER A CA 1
ATOM 907 C C . SER A 1 109 ? -0.105 0.827 -6.627 1.00 95.56 109 SER A C 1
ATOM 909 O O . SER A 1 109 ? 1.119 0.832 -6.741 1.00 95.56 109 SER A O 1
ATOM 911 N N . LEU A 1 110 ? -0.719 0.193 -5.619 1.00 96.56 110 LEU A N 1
ATOM 912 C CA . LEU A 1 110 ? 0.011 -0.578 -4.610 1.00 96.56 110 LEU A CA 1
ATOM 913 C C . LEU A 1 110 ? 0.715 -1.793 -5.214 1.00 96.56 110 LEU A C 1
ATOM 915 O O . LEU A 1 110 ? 1.860 -2.060 -4.854 1.00 96.56 110 LEU A O 1
ATOM 919 N N . ALA A 1 111 ? 0.047 -2.525 -6.109 1.00 97.25 111 ALA A N 1
ATOM 920 C CA . ALA A 1 111 ? 0.628 -3.679 -6.785 1.00 97.25 111 ALA A CA 1
ATOM 921 C C . ALA A 1 111 ? 1.855 -3.277 -7.616 1.00 97.25 111 ALA A C 1
ATOM 923 O O . ALA A 1 111 ? 2.922 -3.859 -7.431 1.00 97.25 111 ALA A O 1
ATOM 924 N N . LEU A 1 112 ? 1.744 -2.225 -8.433 1.00 97.25 112 LEU A N 1
ATOM 925 C CA . LEU A 1 112 ? 2.859 -1.715 -9.233 1.00 97.25 112 LEU A CA 1
ATOM 926 C C . LEU A 1 112 ? 4.043 -1.302 -8.351 1.00 97.25 112 LEU A C 1
ATOM 928 O O . LEU A 1 112 ? 5.173 -1.719 -8.591 1.00 97.25 112 LEU A O 1
ATOM 932 N N . LEU A 1 113 ? 3.795 -0.540 -7.281 1.00 96.62 113 LEU A N 1
ATOM 933 C CA . LEU A 1 113 ? 4.861 -0.125 -6.366 1.00 96.62 113 LEU A CA 1
ATOM 934 C C . LEU A 1 113 ? 5.523 -1.315 -5.661 1.00 96.62 113 LEU A C 1
ATOM 936 O O . LEU A 1 113 ? 6.729 -1.285 -5.443 1.00 96.62 113 LEU A O 1
ATOM 940 N N . ARG A 1 114 ? 4.776 -2.371 -5.316 1.00 96.75 114 ARG A N 1
ATOM 941 C CA . ARG A 1 114 ? 5.346 -3.608 -4.751 1.00 96.75 114 ARG A CA 1
ATOM 942 C C . ARG A 1 114 ? 6.230 -4.336 -5.758 1.00 96.75 114 ARG A C 1
ATOM 944 O O . ARG A 1 114 ? 7.302 -4.802 -5.377 1.00 96.75 114 ARG A O 1
ATOM 951 N N . ILE A 1 115 ? 5.798 -4.400 -7.014 1.00 96.38 115 ILE A N 1
ATOM 952 C CA . ILE A 1 115 ? 6.553 -5.022 -8.103 1.00 96.38 115 ILE A CA 1
ATOM 953 C C . ILE A 1 115 ? 7.858 -4.257 -8.328 1.00 96.38 115 ILE A C 1
ATOM 955 O O . ILE A 1 115 ? 8.922 -4.850 -8.207 1.00 96.38 115 ILE A O 1
ATOM 959 N N . VAL A 1 116 ? 7.805 -2.937 -8.529 1.00 95.25 116 VAL A N 1
ATOM 960 C CA . VAL A 1 116 ? 9.016 -2.139 -8.796 1.00 95.25 116 VAL A CA 1
ATOM 961 C C . VAL A 1 116 ? 9.932 -2.047 -7.572 1.00 95.25 116 VAL A C 1
ATOM 963 O O . VAL A 1 116 ? 11.152 -2.036 -7.707 1.00 95.25 116 VAL A O 1
ATOM 966 N N . LYS A 1 117 ? 9.384 -2.035 -6.349 1.00 93.94 117 LYS A N 1
ATOM 967 C CA . LYS A 1 117 ? 10.205 -2.107 -5.128 1.00 93.94 117 LYS A CA 1
ATOM 968 C C . LYS A 1 117 ? 11.000 -3.414 -5.063 1.00 93.94 117 LYS A C 1
ATOM 970 O O . LYS A 1 117 ? 12.160 -3.381 -4.661 1.00 93.94 117 LYS A O 1
ATOM 975 N N . THR A 1 118 ? 10.369 -4.531 -5.429 1.00 93.50 118 THR A N 1
ATOM 976 C CA . THR A 1 118 ? 10.988 -5.868 -5.433 1.00 93.50 118 THR A CA 1
ATOM 977 C 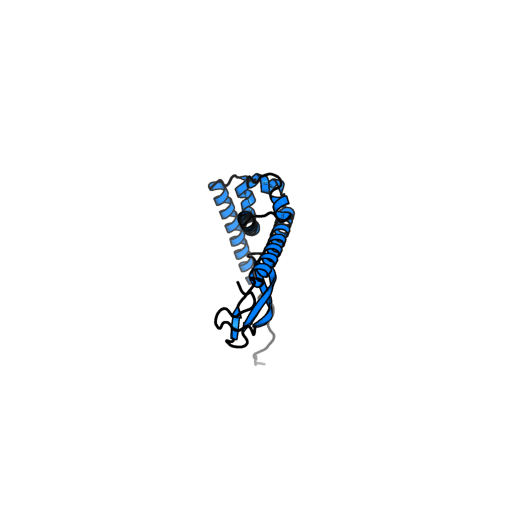C . THR A 1 118 ? 11.968 -6.030 -6.593 1.00 93.50 118 THR A C 1
ATOM 979 O O . THR A 1 118 ? 13.059 -6.555 -6.399 1.00 93.50 118 THR A O 1
ATOM 982 N N . TYR A 1 119 ? 11.616 -5.516 -7.772 1.00 92.81 119 TYR A N 1
ATOM 983 C CA . TYR A 1 119 ? 12.387 -5.641 -9.006 1.00 92.81 119 TYR A CA 1
ATOM 984 C C . TYR A 1 119 ? 12.650 -4.260 -9.627 1.00 92.81 119 TYR A C 1
ATOM 986 O O . TYR A 1 119 ? 11.993 -3.884 -10.599 1.00 92.81 119 TYR A O 1
ATOM 994 N N . PRO A 1 120 ? 13.603 -3.474 -9.087 1.00 89.94 120 PRO A N 1
ATOM 995 C CA . PRO A 1 120 ? 13.859 -2.122 -9.580 1.00 89.94 120 PRO A CA 1
ATOM 996 C C . PRO A 1 120 ? 14.280 -2.070 -11.051 1.00 89.94 120 PRO A C 1
ATOM 998 O O . PRO A 1 120 ? 13.926 -1.120 -11.728 1.00 89.94 120 PRO A O 1
ATOM 1001 N N . TRP A 1 121 ? 14.958 -3.106 -11.557 1.00 91.38 121 TRP A N 1
ATOM 1002 C CA . TRP A 1 121 ? 15.384 -3.224 -12.961 1.00 91.38 121 TRP A CA 1
ATOM 1003 C C . TRP A 1 121 ? 14.219 -3.222 -13.962 1.00 91.38 121 TRP A C 1
ATOM 1005 O O . TRP A 1 121 ? 14.423 -2.971 -15.146 1.00 91.38 121 TRP A O 1
ATOM 1015 N N . LEU A 1 122 ? 12.978 -3.443 -13.507 1.00 94.31 122 LEU A N 1
ATOM 1016 C CA . LEU A 1 122 ? 11.803 -3.291 -14.364 1.00 94.31 122 LEU A CA 1
ATOM 1017 C C . LEU A 1 122 ? 11.643 -1.867 -14.896 1.00 94.31 122 LEU A C 1
ATOM 1019 O O . LEU A 1 122 ? 10.963 -1.688 -15.899 1.00 94.31 122 LEU A O 1
ATOM 1023 N N . THR A 1 123 ? 12.252 -0.857 -14.267 1.00 94.31 123 THR A N 1
ATOM 1024 C CA . THR A 1 123 ? 12.266 0.489 -14.846 1.00 94.31 123 THR A CA 1
ATOM 1025 C C . THR A 1 123 ? 13.063 0.564 -16.139 1.00 94.31 123 THR A C 1
ATOM 1027 O O . THR A 1 123 ? 12.665 1.304 -17.033 1.00 94.31 123 THR A O 1
ATOM 1030 N N . ASP A 1 124 ? 14.135 -0.221 -16.259 1.00 93.88 124 ASP A N 1
ATOM 1031 C CA . ASP A 1 124 ? 14.975 -0.263 -17.460 1.00 93.88 124 ASP A CA 1
ATOM 1032 C C . ASP A 1 124 ? 14.206 -0.946 -18.599 1.00 93.88 124 ASP A C 1
ATOM 1034 O O . ASP A 1 124 ? 14.194 -0.479 -19.735 1.00 93.88 124 ASP A O 1
ATOM 1038 N N . VAL A 1 125 ? 13.478 -2.018 -18.269 1.00 96.12 125 VAL A N 1
ATOM 1039 C CA . VAL A 1 125 ? 12.586 -2.716 -19.208 1.00 96.12 125 VAL A CA 1
ATOM 1040 C C . VAL A 1 125 ? 11.416 -1.831 -19.639 1.00 96.12 125 VAL A C 1
ATOM 1042 O O . VAL A 1 125 ? 11.066 -1.805 -20.817 1.00 96.12 125 VAL A O 1
ATOM 1045 N N . ALA A 1 126 ? 10.829 -1.077 -18.708 1.00 96.38 126 ALA A N 1
ATOM 1046 C CA . ALA A 1 126 ? 9.762 -0.128 -19.013 1.00 96.38 126 ALA A CA 1
ATOM 1047 C C . ALA A 1 126 ? 10.254 1.014 -19.919 1.00 96.38 126 ALA A C 1
ATOM 1049 O O . ALA A 1 126 ? 9.540 1.435 -20.826 1.00 96.38 126 ALA A O 1
ATOM 1050 N N . GLU A 1 127 ? 11.490 1.488 -19.733 1.00 96.31 127 GLU A N 1
ATOM 1051 C CA . GLU A 1 127 ? 12.106 2.472 -20.630 1.00 96.31 127 GLU A CA 1
ATOM 1052 C C . GLU A 1 127 ? 12.247 1.950 -22.069 1.00 96.31 127 GLU A C 1
ATOM 1054 O O . GLU A 1 127 ? 12.045 2.712 -23.016 1.00 96.31 127 GLU A O 1
ATOM 1059 N N . HIS A 1 128 ? 12.472 0.644 -22.229 1.00 97.00 128 HIS A N 1
ATOM 1060 C CA . HIS A 1 128 ? 12.485 -0.064 -23.513 1.00 97.00 128 HIS A CA 1
ATOM 1061 C C . HIS A 1 128 ? 11.108 -0.643 -23.881 1.00 97.00 128 HIS A C 1
ATOM 1063 O O . HIS A 1 128 ? 11.013 -1.646 -24.581 1.00 97.00 128 HIS A O 1
ATOM 1069 N N . LYS A 1 129 ? 10.019 -0.033 -23.390 1.00 96.19 129 LYS A N 1
ATOM 1070 C CA . LYS A 1 129 ? 8.624 -0.353 -23.750 1.00 96.19 129 LYS A CA 1
ATOM 1071 C C . LYS A 1 129 ? 8.241 -1.828 -23.598 1.00 96.19 129 LYS A C 1
ATOM 1073 O O . LYS A 1 129 ? 7.355 -2.308 -24.301 1.00 96.19 129 LYS A O 1
ATOM 1078 N N . PHE A 1 130 ? 8.872 -2.533 -22.661 1.00 94.88 130 PHE A N 1
ATOM 1079 C CA . PHE A 1 130 ? 8.646 -3.961 -22.434 1.00 94.88 130 PHE A CA 1
ATOM 1080 C C . PHE A 1 130 ? 8.928 -4.839 -23.665 1.00 94.88 130 PHE A C 1
ATOM 1082 O O . PHE A 1 130 ? 8.274 -5.865 -23.852 1.00 94.88 130 PHE A O 1
ATOM 1089 N N . GLU A 1 131 ? 9.910 -4.464 -24.491 1.00 96.81 131 GLU A N 1
ATOM 1090 C CA . GLU A 1 131 ? 10.425 -5.331 -25.552 1.00 96.81 131 GLU A CA 1
ATOM 1091 C C . GLU A 1 131 ? 10.904 -6.669 -24.969 1.00 96.81 131 GLU A C 1
ATOM 1093 O O . GLU A 1 131 ? 11.702 -6.709 -24.028 1.00 96.81 131 GLU A O 1
ATOM 1098 N N . GLU A 1 132 ? 10.393 -7.777 -25.512 1.00 96.00 132 GLU A N 1
ATOM 1099 C CA . GLU A 1 132 ? 10.603 -9.108 -24.933 1.00 96.00 132 GLU A CA 1
ATOM 1100 C C . GLU A 1 132 ? 12.083 -9.516 -24.939 1.00 96.00 132 GLU A C 1
ATOM 1102 O O . GLU A 1 132 ? 12.576 -10.066 -23.952 1.00 96.00 132 GLU A O 1
ATOM 1107 N N . GLU A 1 133 ? 12.794 -9.218 -26.029 1.00 95.88 133 GLU A N 1
ATOM 1108 C CA . GLU A 1 133 ? 14.222 -9.516 -26.181 1.00 95.88 133 GLU A CA 1
ATOM 1109 C C . GLU A 1 133 ? 15.049 -8.764 -25.132 1.00 95.88 133 GLU A C 1
ATOM 1111 O O . GLU A 1 133 ? 15.784 -9.381 -24.363 1.00 95.88 133 GLU A O 1
ATOM 1116 N N . PHE A 1 134 ? 14.828 -7.453 -24.992 1.00 95.56 134 PHE A N 1
ATOM 1117 C CA . PHE A 1 134 ? 15.509 -6.643 -23.984 1.00 95.56 134 PHE A CA 1
ATOM 1118 C C . PHE A 1 134 ? 15.188 -7.102 -22.554 1.00 95.56 134 PHE A C 1
ATOM 1120 O O . PHE A 1 134 ? 16.082 -7.227 -21.716 1.00 95.56 134 PHE A O 1
ATOM 1127 N N . ALA A 1 135 ? 13.917 -7.388 -22.255 1.00 94.44 135 ALA A N 1
ATOM 1128 C CA . ALA A 1 135 ? 13.504 -7.868 -20.938 1.00 94.44 135 ALA A CA 1
ATOM 1129 C C . ALA A 1 135 ? 14.195 -9.188 -20.567 1.00 94.44 135 ALA A C 1
ATOM 1131 O O . ALA A 1 135 ? 14.614 -9.375 -19.420 1.00 94.44 135 ALA A O 1
ATOM 1132 N N . ARG A 1 136 ? 14.328 -10.093 -21.543 1.00 93.44 136 ARG A N 1
ATOM 1133 C CA . ARG A 1 136 ? 15.028 -11.368 -21.389 1.00 93.44 136 ARG A CA 1
ATOM 1134 C C . ARG A 1 136 ? 16.515 -11.155 -21.128 1.00 93.44 136 ARG A C 1
ATOM 1136 O O . ARG A 1 136 ? 17.041 -11.749 -20.190 1.00 93.44 136 ARG A O 1
ATOM 1143 N N . ASP A 1 137 ? 17.162 -10.283 -21.892 1.00 93.19 137 ASP A N 1
ATOM 1144 C CA . ASP A 1 137 ? 18.589 -9.997 -21.742 1.00 93.19 137 ASP A CA 1
ATOM 1145 C C . ASP A 1 137 ? 18.904 -9.364 -20.385 1.00 93.19 137 ASP A C 1
ATOM 1147 O O . ASP A 1 137 ? 19.827 -9.803 -19.695 1.00 93.19 137 ASP A O 1
ATOM 1151 N N . VAL A 1 138 ? 18.097 -8.394 -19.940 1.00 92.88 138 VAL A N 1
ATOM 1152 C CA . VAL A 1 138 ? 18.231 -7.801 -18.600 1.00 92.88 138 VAL A CA 1
ATOM 1153 C C . VAL A 1 138 ? 18.062 -8.864 -17.519 1.00 92.88 138 VAL A C 1
ATOM 1155 O O . VAL A 1 138 ? 18.842 -8.897 -16.566 1.00 92.88 138 VAL A O 1
ATOM 1158 N N . LEU A 1 139 ? 17.074 -9.753 -17.654 1.00 90.19 139 LEU A N 1
ATOM 1159 C CA . LEU A 1 139 ? 16.853 -10.825 -16.688 1.00 90.19 139 LEU A CA 1
ATOM 1160 C C . LEU A 1 139 ? 18.059 -11.771 -16.608 1.00 90.19 139 LEU A C 1
ATOM 1162 O O . LEU A 1 139 ? 18.514 -12.061 -15.502 1.00 90.19 139 LEU A O 1
ATOM 1166 N N . ILE A 1 140 ? 18.603 -12.205 -17.750 1.00 89.69 140 ILE A N 1
ATOM 1167 C CA . ILE A 1 140 ? 19.792 -13.071 -17.811 1.00 89.69 140 ILE A CA 1
ATOM 1168 C C . ILE A 1 140 ? 20.986 -12.384 -17.139 1.00 89.69 140 ILE A C 1
ATOM 1170 O O . ILE A 1 140 ? 21.604 -12.966 -16.250 1.00 89.69 140 ILE A O 1
ATOM 1174 N N . GLN A 1 141 ? 21.249 -11.115 -17.465 1.00 86.94 141 GLN A N 1
ATOM 1175 C CA . GLN A 1 141 ? 22.347 -10.352 -16.862 1.00 86.94 141 GLN A CA 1
ATOM 1176 C C . GLN A 1 141 ? 22.227 -10.242 -15.334 1.00 86.94 141 GLN A C 1
ATOM 1178 O O . GLN A 1 141 ? 23.236 -10.271 -14.625 1.00 86.94 141 GLN A O 1
ATOM 1183 N N . LYS A 1 142 ? 21.004 -10.112 -14.799 1.00 82.69 142 LYS A N 1
ATOM 1184 C CA . LYS A 1 142 ? 20.783 -10.088 -13.343 1.00 82.69 142 LYS A CA 1
ATOM 1185 C C . LYS A 1 142 ? 20.986 -11.458 -12.704 1.00 82.69 142 LYS A C 1
ATOM 1187 O O . LYS A 1 142 ? 21.603 -11.526 -11.645 1.00 82.69 142 LYS A O 1
ATOM 1192 N N . VAL A 1 143 ? 20.530 -12.531 -13.353 1.00 79.38 143 VAL A N 1
ATOM 1193 C CA . VAL A 1 143 ? 20.764 -13.905 -12.881 1.00 79.38 143 VAL A CA 1
ATOM 1194 C C . VAL A 1 143 ? 22.260 -14.209 -12.823 1.00 79.38 143 VAL A C 1
ATOM 1196 O O . VAL A 1 143 ? 22.733 -14.709 -11.804 1.00 79.38 143 VAL A O 1
ATOM 1199 N N . ASP A 1 144 ? 23.020 -13.854 -13.859 1.00 68.19 144 ASP A N 1
ATOM 1200 C CA . ASP A 1 144 ? 24.463 -14.103 -13.902 1.00 68.19 144 ASP A CA 1
ATOM 1201 C C . ASP A 1 144 ? 25.203 -13.351 -12.792 1.00 68.19 144 ASP A C 1
ATOM 1203 O O . ASP A 1 144 ? 26.040 -13.928 -12.097 1.00 68.19 144 ASP A O 1
ATOM 1207 N N . HIS A 1 145 ? 24.850 -12.086 -12.555 1.00 65.88 145 HIS A N 1
ATOM 1208 C CA . HIS A 1 145 ? 25.420 -11.303 -11.461 1.00 65.88 145 HIS A CA 1
ATOM 1209 C C . HIS A 1 145 ? 25.134 -11.924 -10.081 1.00 65.88 145 HIS A C 1
ATOM 1211 O O . HIS A 1 145 ? 26.021 -11.980 -9.225 1.00 65.88 145 HIS A O 1
ATOM 1217 N N . ASP A 1 146 ? 23.920 -12.425 -9.852 1.00 64.25 146 ASP A N 1
ATOM 1218 C CA . ASP A 1 146 ? 23.541 -13.014 -8.565 1.00 64.25 146 ASP A CA 1
ATOM 1219 C C . ASP A 1 146 ? 24.185 -14.399 -8.356 1.00 64.25 146 ASP A C 1
ATOM 1221 O O . ASP A 1 146 ? 24.656 -14.711 -7.258 1.00 64.25 146 ASP A O 1
ATOM 1225 N N . VAL A 1 147 ? 24.309 -15.211 -9.413 1.00 62.69 147 VAL A N 1
ATOM 1226 C CA . VAL A 1 147 ? 24.995 -16.516 -9.371 1.00 62.69 147 VAL A CA 1
ATOM 1227 C C . VAL A 1 147 ? 26.504 -16.353 -9.166 1.00 62.69 147 VAL A C 1
ATOM 1229 O O . VAL A 1 147 ? 27.090 -17.087 -8.367 1.00 62.69 147 VAL A O 1
ATOM 1232 N N . ILE A 1 148 ? 27.142 -15.384 -9.832 1.00 59.53 148 ILE A N 1
ATOM 1233 C CA . ILE A 1 148 ? 28.577 -15.099 -9.668 1.00 59.53 148 ILE A CA 1
ATOM 1234 C C . ILE A 1 148 ? 28.871 -14.611 -8.246 1.00 59.53 148 ILE A C 1
ATOM 1236 O O . IL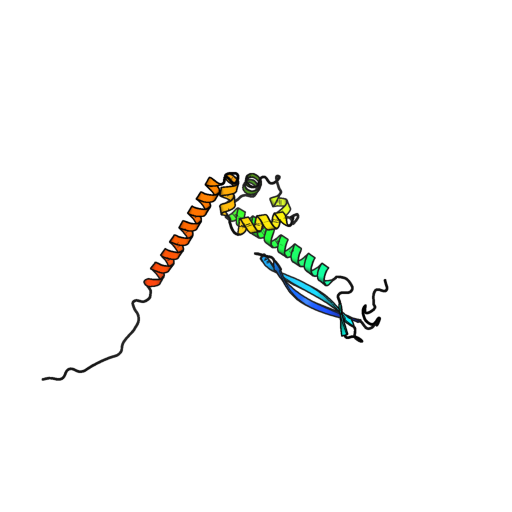E A 1 148 ? 29.800 -15.114 -7.617 1.00 59.53 148 ILE A O 1
ATOM 1240 N N . ASN A 1 149 ? 28.049 -13.717 -7.687 1.00 57.31 149 ASN A N 1
ATOM 1241 C CA . ASN A 1 149 ? 28.221 -13.262 -6.303 1.00 57.31 149 ASN A CA 1
ATOM 1242 C C . ASN A 1 149 ? 28.003 -14.381 -5.276 1.00 57.31 149 ASN A C 1
ATOM 1244 O O . ASN A 1 149 ? 28.695 -14.433 -4.260 1.00 57.31 149 ASN A O 1
ATOM 1248 N N . THR A 1 150 ? 27.089 -15.315 -5.553 1.00 59.00 150 THR A N 1
ATOM 1249 C CA . THR A 1 150 ? 26.870 -16.480 -4.684 1.00 59.00 150 THR A CA 1
ATOM 1250 C C . THR A 1 150 ? 28.068 -17.439 -4.717 1.00 59.00 150 THR A C 1
ATOM 1252 O O . THR A 1 150 ? 28.468 -17.962 -3.678 1.00 59.00 150 THR A O 1
ATOM 1255 N N . LYS A 1 151 ? 28.696 -17.644 -5.885 1.00 55.72 151 LYS A N 1
ATOM 1256 C CA . LYS A 1 151 ? 29.932 -18.440 -6.003 1.00 55.72 151 LYS A CA 1
ATOM 1257 C C . LYS A 1 151 ? 31.131 -17.754 -5.347 1.00 55.72 151 LYS A C 1
ATOM 1259 O O . LYS A 1 151 ? 31.846 -18.406 -4.595 1.00 55.72 151 LYS A O 1
ATOM 1264 N N . ALA A 1 152 ? 31.294 -16.447 -5.549 1.00 54.81 152 ALA A N 1
ATOM 1265 C CA . ALA A 1 152 ? 32.363 -15.667 -4.928 1.00 54.81 152 ALA A CA 1
ATOM 1266 C C . ALA A 1 152 ? 32.282 -15.689 -3.390 1.00 54.81 152 ALA A C 1
ATOM 1268 O O . ALA A 1 152 ? 33.314 -15.802 -2.730 1.00 54.81 152 ALA A O 1
ATOM 1269 N N . TYR A 1 153 ? 31.071 -15.655 -2.817 1.00 51.56 153 TYR A N 1
ATOM 1270 C CA . TYR A 1 153 ? 30.854 -15.823 -1.375 1.00 51.56 153 TYR A CA 1
ATOM 1271 C C . TYR A 1 153 ? 31.218 -17.236 -0.893 1.00 51.56 153 TYR A C 1
ATOM 1273 O O . TYR A 1 153 ? 31.879 -17.398 0.133 1.00 51.56 153 TYR A O 1
ATOM 1281 N N . ASN A 1 154 ? 30.851 -18.272 -1.651 1.00 53.22 154 ASN A N 1
ATOM 1282 C CA . ASN A 1 154 ? 31.174 -19.655 -1.293 1.00 53.22 154 ASN A CA 1
ATOM 1283 C C . ASN A 1 154 ? 32.680 -19.969 -1.402 1.00 53.22 154 ASN A C 1
ATOM 1285 O O . ASN A 1 154 ? 33.171 -20.779 -0.623 1.00 53.22 154 ASN A O 1
ATOM 1289 N N . GLU A 1 155 ? 33.423 -19.307 -2.293 1.00 51.00 155 GLU A N 1
ATOM 1290 C CA . GLU A 1 155 ? 34.883 -19.466 -2.422 1.00 51.00 155 GLU A CA 1
ATOM 1291 C C . GLU A 1 155 ? 35.676 -18.648 -1.382 1.00 51.00 155 GLU A C 1
ATOM 1293 O O . GLU A 1 155 ? 36.736 -19.085 -0.929 1.00 51.00 155 GLU A O 1
ATOM 1298 N N . THR A 1 156 ? 35.152 -17.505 -0.921 1.00 48.97 156 THR A N 1
ATOM 1299 C CA . THR A 1 156 ? 35.756 -16.743 0.196 1.00 48.97 156 THR A CA 1
ATOM 1300 C C . THR A 1 156 ? 35.448 -17.343 1.569 1.00 48.97 156 THR A C 1
ATOM 1302 O O . THR A 1 156 ? 36.260 -17.218 2.480 1.00 48.97 156 THR A O 1
ATOM 1305 N N . SER A 1 157 ? 34.347 -18.087 1.711 1.00 42.53 157 SER A N 1
ATOM 1306 C CA . SER A 1 157 ? 34.013 -18.826 2.944 1.00 42.53 157 SER A CA 1
ATOM 1307 C C . SER A 1 157 ? 34.947 -20.014 3.226 1.00 42.53 157 SER A C 1
ATOM 1309 O O . SER A 1 157 ? 34.948 -20.550 4.332 1.00 42.53 157 SER A O 1
ATOM 1311 N N . SER A 1 158 ? 35.742 -20.441 2.240 1.00 40.59 158 SER A N 1
ATOM 1312 C CA . SER A 1 158 ? 36.702 -21.548 2.361 1.00 40.59 158 SER A CA 1
ATOM 1313 C C . SER A 1 158 ? 38.120 -21.136 2.788 1.00 40.59 158 SER A C 1
ATOM 1315 O O . SER A 1 158 ? 38.977 -22.012 2.886 1.00 40.59 158 SER A O 1
ATOM 1317 N N . ILE A 1 159 ? 38.393 -19.850 3.061 1.00 44.53 159 ILE A N 1
ATOM 1318 C CA . ILE A 1 159 ? 39.748 -19.374 3.421 1.00 44.53 159 ILE A CA 1
ATOM 1319 C C . ILE A 1 159 ? 39.905 -18.954 4.900 1.00 44.53 159 ILE A C 1
ATOM 1321 O O . ILE A 1 159 ? 41.033 -18.824 5.360 1.00 44.53 159 ILE A O 1
ATOM 1325 N N . ASP A 1 160 ? 38.840 -18.901 5.710 1.00 40.66 160 ASP A N 1
ATOM 1326 C CA . ASP A 1 160 ? 38.944 -18.485 7.129 1.00 40.66 160 ASP A CA 1
ATOM 1327 C C . ASP A 1 160 ? 38.930 -19.635 8.165 1.00 40.66 160 ASP A C 1
ATOM 1329 O O . ASP A 1 160 ? 38.621 -19.428 9.336 1.00 40.66 160 ASP A O 1
ATOM 1333 N N . TYR A 1 161 ? 39.330 -20.855 7.781 1.00 36.47 161 TYR A N 1
ATOM 1334 C CA . TYR A 1 161 ? 39.544 -21.975 8.723 1.00 36.47 161 TYR A CA 1
ATOM 1335 C C . TYR A 1 161 ? 40.960 -22.570 8.664 1.00 36.47 161 TYR A C 1
ATOM 1337 O O . TYR A 1 161 ? 41.151 -23.774 8.827 1.00 36.47 161 TYR A O 1
ATOM 1345 N N . PHE A 1 162 ? 41.981 -21.737 8.462 1.00 41.09 162 PHE A N 1
ATOM 1346 C CA . PHE A 1 162 ? 43.376 -22.160 8.605 1.00 41.09 162 PHE A CA 1
ATOM 1347 C C . PHE A 1 162 ? 44.175 -21.112 9.385 1.00 41.09 162 PHE A C 1
ATOM 1349 O O . PHE A 1 162 ? 44.801 -20.249 8.789 1.00 41.09 162 PHE A O 1
ATOM 1356 N N . PHE A 1 163 ? 44.070 -21.165 10.718 1.00 37.50 163 PHE A N 1
ATOM 1357 C CA . PHE A 1 163 ? 45.093 -20.870 11.743 1.00 37.50 163 PHE A CA 1
ATOM 1358 C C . PHE A 1 163 ? 44.409 -20.518 13.076 1.00 37.50 163 PHE A C 1
ATOM 1360 O O . PHE A 1 163 ? 44.409 -19.365 13.484 1.00 37.50 163 PHE A O 1
ATOM 1367 N N . ASP A 1 164 ? 43.840 -21.511 13.768 1.00 44.31 164 ASP A N 1
ATOM 1368 C CA . ASP A 1 164 ? 44.004 -21.611 15.228 1.00 44.31 164 ASP A CA 1
ATOM 1369 C C . ASP A 1 164 ? 43.563 -22.996 15.734 1.00 44.31 164 ASP A C 1
ATOM 1371 O O . ASP A 1 164 ? 42.393 -23.360 15.613 1.00 44.31 164 ASP A O 1
ATOM 1375 N N . SER A 1 165 ? 44.520 -23.781 16.238 1.00 33.09 165 SER A N 1
ATOM 1376 C CA . SER A 1 165 ? 44.418 -24.997 17.082 1.00 33.09 165 SER A CA 1
ATOM 1377 C C . SER A 1 165 ? 45.540 -25.980 16.703 1.00 33.09 165 SER A C 1
ATOM 1379 O O . SER A 1 165 ? 45.707 -26.334 15.547 1.00 33.09 165 SER A O 1
ATOM 1381 N N . GLY A 1 166 ? 46.393 -26.470 17.595 1.00 33.44 166 GLY A N 1
ATOM 1382 C CA . GLY A 1 166 ? 46.502 -26.255 19.022 1.00 33.44 166 GLY A CA 1
ATOM 1383 C C . GLY A 1 166 ? 47.845 -26.787 19.524 1.00 33.44 166 GLY A C 1
ATOM 1384 O O . GLY A 1 166 ? 48.499 -27.624 18.901 1.00 33.44 166 GLY A O 1
ATOM 1385 N N . ARG A 1 167 ? 48.240 -26.285 20.693 1.00 36.31 167 ARG A N 1
ATOM 1386 C CA . ARG A 1 167 ? 49.038 -27.060 21.642 1.00 36.31 167 ARG A CA 1
ATOM 1387 C C . ARG A 1 167 ? 48.259 -28.330 21.988 1.00 36.31 167 ARG A C 1
ATOM 1389 O O . ARG A 1 167 ? 47.098 -28.214 22.352 1.00 36.31 167 ARG A O 1
ATOM 1396 N N . GLU A 1 168 ? 48.909 -29.486 21.935 1.00 35.97 168 GLU A N 1
ATOM 1397 C CA . GLU A 1 168 ? 49.203 -30.339 23.098 1.00 35.97 168 GLU A CA 1
ATOM 1398 C C . GLU A 1 168 ? 50.025 -31.562 22.645 1.00 35.97 168 GLU A C 1
ATOM 1400 O O . GLU A 1 168 ? 49.885 -32.037 21.521 1.00 35.97 168 GLU A O 1
ATOM 1405 N N . GLY A 1 169 ? 50.984 -31.975 23.485 1.00 32.03 169 GLY A N 1
ATOM 1406 C CA . GLY A 1 169 ? 52.018 -32.975 23.177 1.00 32.03 169 GLY A CA 1
ATOM 1407 C C . GLY A 1 169 ? 51.503 -34.414 23.105 1.00 32.03 169 GLY A C 1
ATOM 1408 O O . GLY A 1 169 ? 50.317 -34.676 23.225 1.00 32.03 169 GLY A O 1
ATOM 1409 N N . GLY A 1 170 ? 52.330 -35.437 22.939 1.00 29.89 170 GLY A N 1
ATOM 1410 C CA . GLY A 1 170 ? 53.772 -35.580 22.749 1.00 29.89 170 GLY A CA 1
ATOM 1411 C C . GLY A 1 170 ? 54.047 -37.082 22.577 1.00 29.89 170 GLY A C 1
ATOM 1412 O O . GLY A 1 170 ? 53.150 -37.866 22.846 1.00 29.89 170 GLY A O 1
ATOM 1413 N N . TYR A 1 171 ? 55.241 -37.508 22.161 1.00 33.62 171 TYR A N 1
ATOM 1414 C CA . TYR A 1 171 ? 55.753 -38.858 22.445 1.00 33.62 171 TYR A CA 1
ATOM 1415 C C . TYR A 1 171 ? 57.284 -38.885 22.367 1.00 33.62 171 TYR A C 1
ATOM 1417 O 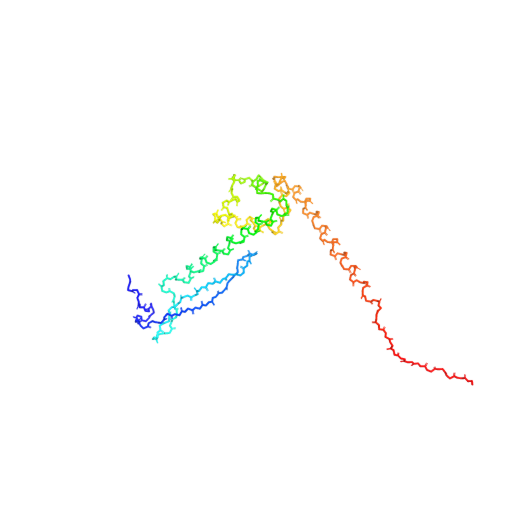O . TYR A 1 171 ? 57.923 -38.092 21.683 1.00 33.62 171 TYR A O 1
ATOM 1425 N N . GLN A 1 172 ? 57.812 -39.802 23.167 1.00 35.81 172 GLN A N 1
ATOM 1426 C CA . GLN A 1 172 ? 59.186 -40.060 23.574 1.00 35.81 172 GLN A CA 1
ATOM 1427 C C . GLN A 1 172 ? 60.164 -40.327 22.422 1.00 35.81 172 GLN A C 1
ATOM 1429 O O . GLN A 1 172 ? 59.824 -41.006 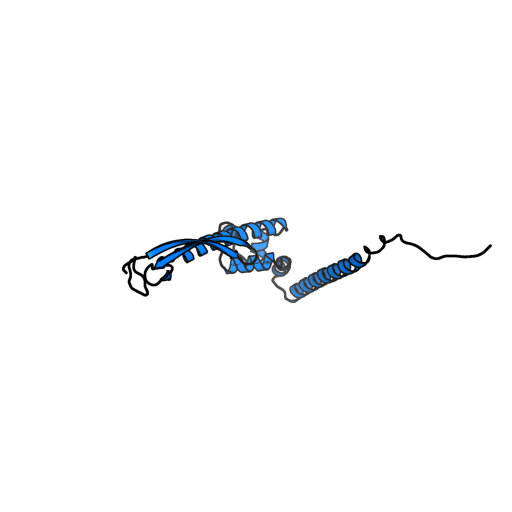21.457 1.00 35.81 172 GLN A O 1
ATOM 1434 N N . THR A 1 173 ? 61.434 -39.976 22.639 1.00 36.66 173 THR A N 1
ATOM 1435 C CA . THR A 1 173 ? 62.562 -40.752 22.107 1.00 36.66 173 THR A CA 1
ATOM 1436 C C . THR A 1 173 ? 63.552 -41.056 23.221 1.00 36.66 173 THR A C 1
ATOM 1438 O O . THR A 1 173 ? 64.133 -40.163 23.833 1.00 36.66 173 THR A O 1
ATOM 1441 N N . VAL A 1 174 ? 63.696 -42.352 23.469 1.00 36.91 174 VAL A N 1
ATOM 1442 C CA . VAL A 1 174 ? 64.772 -43.003 24.212 1.00 36.91 174 VAL A CA 1
ATOM 1443 C C . VAL A 1 174 ? 66.046 -42.937 23.360 1.00 36.91 174 VAL A C 1
ATOM 1445 O O . VAL A 1 174 ? 65.939 -43.117 22.146 1.00 36.91 174 VAL A O 1
ATOM 1448 N N . ASN A 1 175 ? 67.208 -42.700 23.980 1.00 32.53 175 ASN A N 1
ATOM 1449 C CA . ASN A 1 175 ? 68.497 -43.392 23.763 1.00 32.53 175 ASN A CA 1
ATOM 1450 C C . ASN A 1 175 ? 69.702 -42.470 24.018 1.00 32.53 175 ASN A C 1
ATOM 1452 O O . ASN A 1 175 ? 69.804 -41.413 23.397 1.00 32.53 175 ASN A O 1
ATOM 1456 N N . GLY A 1 176 ? 70.642 -42.950 24.842 1.00 35.06 176 GLY A N 1
ATOM 1457 C CA . GLY A 1 176 ? 72.010 -42.431 24.968 1.00 35.06 176 GLY A CA 1
ATOM 1458 C C . GLY A 1 176 ? 72.377 -42.005 26.372 1.00 35.06 176 GLY A C 1
ATOM 1459 O O . GLY A 1 176 ? 72.326 -40.784 26.617 1.00 35.06 176 GLY A O 1
#

Secondary structure (DSSP, 8-state):
--TTS-TTT----EEEEEEEEEEE-TTS-EEEEEEEEEEETTT--EE-SS-HHHHHHHHHHHHHHHHHHHHHHHHHHHTT--HHHHHHHTTPPTTHHHHHHHT---HHHHHHHHHHHH-TTHHHHHHTTT-HHHHHHHHHHHHHHHHHHHHHHHHHTTSSSSS-------------